Protein AF-A0A537R6D2-F1 (afdb_monomer)

Nearest PDB structures (foldseek):
  5zo3-assembly1_A  TM=9.982E-01  e=3.743E-04  Agrobacterium fabrum str. J-07
  7mqf-assembly1_A  TM=9.821E-01  e=1.943E-03  Bartonella henselae
  7mpo-assembly1_F  TM=9.906E-01  e=2.408E-03  Bartonella henselae

pLDDT: mean 94.66, std 5.76, range [63.12, 98.5]

Mean predicted aligned error: 3.83 Å

Sequence (60 aa):
AQLAYAASDVLHLHALRERLDIMLAREGRLELAQACFEFLPTRSKLDLQGWGAEDIFAHS

Solvent-accessible surface area (backbone atoms only — not comparable to full-atom values): 3647 Å² total; per-residue (Å²): 110,68,70,61,49,62,49,58,75,55,72,51,50,66,70,47,47,59,56,49,53,53,52,28,54,77,68,72,39,47,68,61,52,49,53,52,61,70,43,44,67,57,52,57,51,38,36,77,72,69,43,64,91,51,60,90,86,54,97,114

Radius of gyration: 15.86 Å; Cα contacts (8 Å, |Δi|>4): 10; chains: 1; bounding box: 27×34×36 Å

Structure (mmCIF, N/CA/C/O backbone):
data_AF-A0A537R6D2-F1
#
_entry.id   AF-A0A537R6D2-F1
#
loop_
_atom_site.group_PDB
_atom_site.id
_atom_site.type_symbol
_atom_site.label_atom_id
_atom_site.label_alt_id
_atom_site.label_comp_id
_atom_site.label_asym_id
_atom_site.label_entity_id
_atom_site.label_seq_id
_atom_site.pdbx_PDB_ins_code
_atom_site.Cartn_x
_atom_site.Cartn_y
_atom_site.Cartn_z
_atom_site.occupancy
_atom_site.B_iso_or_equiv
_atom_site.auth_seq_id
_atom_site.auth_comp_id
_atom_site.auth_asym_id
_atom_site.auth_atom_id
_atom_site.pdbx_PDB_model_num
ATOM 1 N N . ALA A 1 1 ? 10.337 9.011 -24.093 1.00 79.00 1 ALA A N 1
ATOM 2 C CA . ALA A 1 1 ? 8.968 8.682 -23.638 1.00 79.00 1 ALA A CA 1
ATOM 3 C C . ALA A 1 1 ? 8.981 7.835 -22.360 1.00 79.00 1 ALA A C 1
ATOM 5 O O . ALA A 1 1 ? 8.507 8.326 -21.349 1.00 79.00 1 ALA A O 1
ATOM 6 N N . GLN A 1 2 ? 9.589 6.638 -22.349 1.00 91.88 2 GLN A N 1
ATOM 7 C CA . GLN A 1 2 ? 9.599 5.740 -21.173 1.00 91.88 2 GLN A CA 1
ATOM 8 C C . GLN A 1 2 ? 10.274 6.327 -19.920 1.00 91.88 2 GLN A C 1
ATOM 10 O O . GLN A 1 2 ? 9.758 6.165 -18.823 1.00 91.88 2 GLN A O 1
ATOM 15 N N . LEU A 1 3 ? 11.381 7.063 -20.080 1.00 88.50 3 LEU A N 1
ATOM 16 C CA . LEU A 1 3 ? 12.077 7.702 -18.952 1.00 88.50 3 LEU A CA 1
ATOM 17 C C 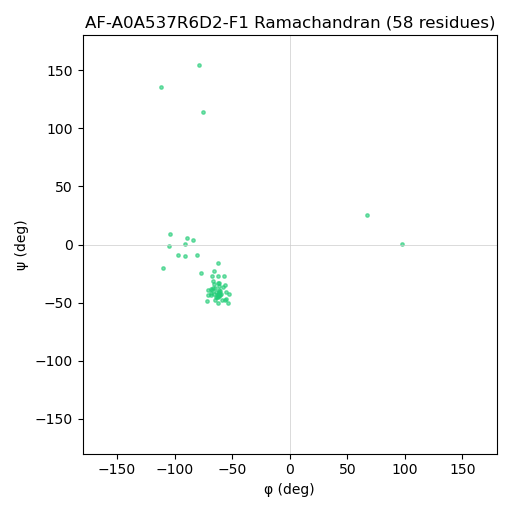. LEU A 1 3 ? 11.210 8.743 -18.230 1.00 88.50 3 LEU A C 1
ATOM 19 O O . LEU A 1 3 ? 11.192 8.787 -17.006 1.00 88.50 3 LEU A O 1
ATOM 23 N N . ALA A 1 4 ? 10.476 9.561 -18.989 1.00 90.06 4 ALA A N 1
ATOM 24 C CA . ALA A 1 4 ? 9.581 10.563 -18.417 1.00 90.06 4 ALA A CA 1
ATOM 25 C C . ALA A 1 4 ? 8.394 9.906 -17.698 1.00 90.06 4 ALA A C 1
ATOM 27 O O . ALA A 1 4 ? 8.034 10.344 -16.614 1.00 90.06 4 ALA A O 1
ATOM 28 N N . TYR A 1 5 ? 7.851 8.827 -18.272 1.00 91.50 5 TYR A N 1
ATOM 29 C CA . TYR A 1 5 ? 6.772 8.038 -17.677 1.00 91.50 5 TYR A CA 1
ATOM 30 C C . TYR A 1 5 ? 7.194 7.388 -16.347 1.00 91.50 5 TYR A C 1
ATOM 32 O O . TYR A 1 5 ? 6.552 7.588 -15.321 1.00 91.50 5 TYR A O 1
ATOM 40 N N . ALA A 1 6 ? 8.337 6.695 -16.328 1.00 91.06 6 ALA A N 1
ATOM 41 C CA . ALA A 1 6 ? 8.843 6.058 -15.112 1.00 91.06 6 ALA A CA 1
ATOM 42 C C . ALA A 1 6 ? 9.126 7.076 -13.993 1.00 91.06 6 ALA A C 1
ATOM 44 O O . ALA A 1 6 ? 8.897 6.793 -12.820 1.00 91.06 6 ALA A O 1
ATOM 45 N N . ALA A 1 7 ? 9.598 8.276 -14.351 1.00 89.19 7 ALA A N 1
ATOM 46 C CA . ALA A 1 7 ? 9.797 9.353 -13.389 1.00 89.19 7 ALA A CA 1
ATOM 47 C C . ALA A 1 7 ? 8.463 9.889 -12.845 1.00 89.19 7 ALA A C 1
ATOM 49 O O . ALA A 1 7 ? 8.336 10.089 -11.637 1.00 89.19 7 ALA A O 1
ATOM 50 N N . SER A 1 8 ? 7.459 10.098 -13.707 1.00 92.38 8 SER A N 1
ATOM 51 C CA . SER A 1 8 ? 6.148 10.598 -13.279 1.00 92.38 8 SER A CA 1
ATOM 52 C C . SER A 1 8 ? 5.381 9.616 -12.394 1.00 92.38 8 SER A C 1
ATOM 54 O O . SER A 1 8 ? 4.672 10.067 -11.496 1.00 92.38 8 SER A O 1
ATOM 56 N N . ASP A 1 9 ? 5.567 8.305 -12.583 1.00 93.94 9 ASP A N 1
ATOM 57 C CA . ASP A 1 9 ? 4.878 7.262 -11.807 1.00 93.94 9 ASP A CA 1
ATOM 58 C C . ASP A 1 9 ? 5.214 7.310 -10.309 1.00 93.94 9 ASP A C 1
ATOM 60 O O . ASP A 1 9 ? 4.395 6.930 -9.472 1.00 93.94 9 ASP A O 1
ATOM 64 N N . VAL A 1 10 ? 6.397 7.817 -9.949 1.00 96.00 10 VAL A N 1
ATOM 65 C CA . VAL A 1 10 ? 6.860 7.869 -8.552 1.00 96.00 10 VAL A CA 1
ATOM 66 C C . VAL A 1 10 ? 6.924 9.282 -7.975 1.00 96.00 10 VAL A C 1
ATOM 68 O O . VAL A 1 10 ? 6.881 9.445 -6.755 1.00 96.00 10 VAL A O 1
ATOM 71 N N . LEU A 1 11 ? 6.977 10.311 -8.830 1.00 96.12 11 LEU A N 1
ATOM 72 C CA . LEU A 1 11 ? 7.218 11.703 -8.433 1.00 96.12 11 LEU A CA 1
ATOM 73 C C . LEU A 1 11 ? 6.219 12.221 -7.388 1.00 96.12 11 LEU A C 1
ATOM 75 O O . LEU A 1 11 ? 6.579 13.012 -6.518 1.00 96.12 11 LEU A O 1
ATOM 79 N N . HIS A 1 12 ? 4.963 11.782 -7.466 1.00 96.25 12 HIS A N 1
ATOM 80 C CA . HIS A 1 12 ? 3.878 12.312 -6.638 1.00 96.25 12 HIS A CA 1
ATOM 81 C C . HIS A 1 12 ? 3.444 11.387 -5.496 1.00 96.25 12 HIS A C 1
ATOM 83 O O . HIS A 1 12 ? 2.578 11.773 -4.708 1.00 96.25 12 HIS A O 1
ATOM 89 N N . LEU A 1 13 ? 4.046 10.201 -5.354 1.00 97.81 13 LEU A N 1
ATOM 90 C CA . LEU A 1 13 ? 3.579 9.194 -4.394 1.00 97.81 13 LEU A CA 1
ATOM 91 C C . LEU A 1 13 ? 3.706 9.649 -2.935 1.00 97.81 13 LEU A C 1
ATOM 93 O O . LEU A 1 13 ? 2.804 9.398 -2.142 1.00 97.81 13 LEU A O 1
ATOM 97 N N . HIS A 1 14 ? 4.765 10.381 -2.579 1.00 97.69 14 HIS A N 1
ATOM 98 C CA . HIS A 1 14 ? 4.922 10.918 -1.220 1.00 97.69 14 HIS A CA 1
ATOM 99 C C . HIS A 1 14 ? 3.841 11.951 -0.874 1.00 97.69 14 HIS A C 1
ATOM 101 O O . HIS A 1 14 ? 3.192 11.840 0.164 1.00 97.69 14 HIS A O 1
ATOM 107 N N . ALA A 1 15 ? 3.595 12.908 -1.774 1.00 97.94 15 ALA A N 1
ATOM 108 C CA . ALA A 1 15 ? 2.571 13.936 -1.583 1.00 97.94 15 ALA A CA 1
ATOM 109 C C . ALA A 1 15 ? 1.144 13.360 -1.604 1.00 97.94 15 ALA A C 1
ATOM 111 O O . ALA A 1 15 ? 0.224 13.939 -1.022 1.00 97.94 15 ALA A O 1
ATOM 112 N N . LEU A 1 16 ? 0.935 12.240 -2.301 1.00 98.12 16 LEU A N 1
ATOM 113 C CA . LEU A 1 16 ? -0.317 11.493 -2.256 1.00 98.12 16 LEU A CA 1
ATOM 114 C C . LEU A 1 16 ? -0.480 10.778 -0.910 1.00 98.12 16 LEU A C 1
ATOM 116 O O . LEU A 1 16 ? -1.527 10.919 -0.281 1.00 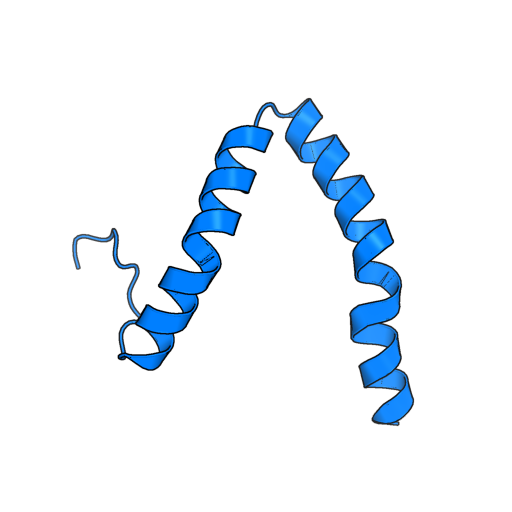98.12 16 LEU A O 1
ATOM 120 N N . ARG A 1 17 ? 0.561 10.070 -0.452 1.00 97.81 17 ARG A N 1
ATOM 121 C CA . ARG A 1 17 ? 0.575 9.362 0.834 1.00 97.81 17 ARG A CA 1
ATOM 122 C C . ARG A 1 17 ? 0.217 10.295 1.987 1.00 97.81 17 ARG A C 1
ATOM 124 O O . ARG A 1 17 ? -0.713 9.999 2.718 1.00 97.81 17 ARG A O 1
ATOM 131 N N . GLU A 1 18 ? 0.866 11.455 2.089 1.00 98.31 18 GLU A N 1
ATOM 132 C CA . GLU A 1 18 ? 0.592 12.429 3.159 1.00 98.31 18 GLU A CA 1
ATOM 133 C C . GLU A 1 18 ? -0.885 12.846 3.224 1.00 98.31 18 GLU A C 1
ATOM 135 O O . GLU A 1 18 ? -1.466 12.949 4.304 1.00 98.31 18 GLU A O 1
ATOM 140 N N . ARG A 1 19 ? -1.524 13.056 2.066 1.00 98.25 19 ARG A N 1
ATOM 141 C CA . ARG A 1 19 ? -2.952 13.398 2.014 1.00 98.25 19 ARG A CA 1
ATOM 142 C C . ARG A 1 19 ? -3.835 12.231 2.445 1.00 98.25 19 ARG A C 1
ATOM 144 O O . ARG A 1 19 ? -4.807 12.450 3.165 1.00 98.25 19 ARG A O 1
ATOM 151 N N . LEU A 1 20 ? -3.507 11.014 2.015 1.00 98.38 20 LEU A N 1
ATOM 152 C CA . LEU A 1 20 ? -4.257 9.814 2.382 1.00 98.38 20 LEU A CA 1
ATOM 153 C C . LEU A 1 20 ? -4.105 9.482 3.871 1.00 98.38 20 LEU A C 1
ATOM 155 O O . LEU A 1 20 ? -5.100 9.141 4.503 1.00 98.38 20 LEU A O 1
ATOM 159 N N . ASP A 1 21 ? -2.921 9.672 4.455 1.00 98.12 21 ASP A N 1
ATOM 160 C CA . ASP A 1 21 ? -2.673 9.464 5.887 1.00 98.12 21 ASP A CA 1
ATOM 161 C C . ASP A 1 21 ? -3.562 10.381 6.743 1.00 98.12 21 ASP A C 1
ATOM 163 O O . ASP A 1 21 ? -4.183 9.934 7.711 1.00 98.12 21 ASP A O 1
ATOM 167 N N . ILE A 1 22 ? -3.714 11.651 6.344 1.00 98.31 22 ILE A N 1
ATOM 168 C CA . ILE A 1 22 ? -4.631 12.597 7.004 1.00 98.31 22 ILE A CA 1
ATOM 169 C C . ILE A 1 22 ? -6.084 12.109 6.914 1.00 98.31 22 ILE A C 1
ATOM 171 O O . ILE A 1 22 ? -6.827 12.185 7.895 1.00 98.31 22 ILE A O 1
ATOM 175 N N . MET A 1 23 ? -6.508 11.603 5.752 1.00 98.44 23 MET A N 1
ATOM 176 C CA . MET A 1 23 ? -7.868 11.083 5.562 1.00 98.44 23 MET A CA 1
ATOM 177 C C . MET A 1 23 ? -8.119 9.830 6.409 1.00 98.44 23 MET A C 1
ATOM 179 O O . MET A 1 23 ? -9.163 9.737 7.054 1.00 98.44 23 MET A O 1
ATOM 183 N N . LEU A 1 24 ? -7.151 8.911 6.471 1.00 98.44 24 LEU A N 1
ATOM 184 C CA . LEU A 1 24 ? -7.214 7.706 7.299 1.00 98.44 24 LEU A CA 1
ATOM 185 C C . LEU A 1 24 ? -7.318 8.045 8.786 1.00 98.44 24 LEU A C 1
ATOM 187 O O . LEU A 1 24 ? -8.151 7.467 9.483 1.00 98.44 24 LEU A O 1
ATOM 191 N N . ALA A 1 25 ? -6.517 9.000 9.265 1.00 97.88 25 ALA A N 1
ATOM 192 C CA . ALA A 1 25 ? -6.579 9.461 10.648 1.00 97.88 25 ALA A CA 1
ATOM 193 C C . ALA A 1 25 ? -7.935 10.110 10.966 1.00 97.88 25 ALA A C 1
ATOM 195 O O . ALA A 1 25 ? -8.555 9.779 11.976 1.00 97.88 25 ALA A O 1
ATOM 196 N N . ARG A 1 26 ? -8.441 10.972 10.072 1.00 98.31 26 ARG A N 1
ATOM 197 C CA . ARG A 1 26 ? -9.764 11.607 10.202 1.00 98.31 26 ARG A CA 1
ATOM 198 C C . ARG A 1 26 ? -10.896 10.581 10.291 1.00 98.31 26 ARG A C 1
ATOM 200 O O . ARG A 1 26 ? -11.870 10.810 10.997 1.00 98.31 26 ARG A O 1
ATOM 207 N N . GLU A 1 27 ? -10.782 9.477 9.561 1.00 98.31 27 GLU A N 1
ATOM 208 C CA . GLU A 1 27 ? -11.800 8.422 9.503 1.00 98.31 27 GLU A CA 1
ATOM 209 C C . GLU A 1 27 ? -11.592 7.311 10.542 1.00 98.31 27 GLU A C 1
ATOM 211 O O . GLU A 1 27 ? -12.376 6.364 10.579 1.00 98.31 27 GLU A O 1
ATOM 216 N N . GLY A 1 28 ? -10.554 7.403 11.384 1.00 98.00 28 GLY A N 1
ATOM 217 C CA . GLY A 1 28 ? -10.241 6.383 12.389 1.00 98.00 28 GLY A CA 1
ATOM 218 C C . GLY A 1 28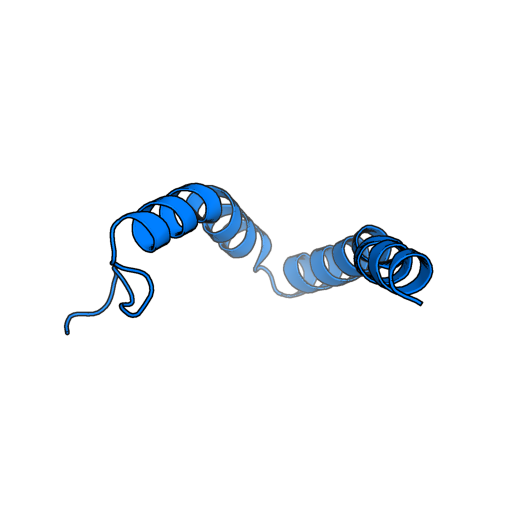 ? -9.791 5.044 11.791 1.00 98.00 28 GLY A C 1
ATOM 219 O O . GLY A 1 28 ? -9.958 4.003 12.416 1.00 98.00 28 GLY A O 1
ATOM 220 N N . ARG A 1 29 ? -9.242 5.046 10.570 1.00 98.31 29 ARG A N 1
ATOM 221 C CA . ARG A 1 29 ? -8.859 3.836 9.813 1.00 98.31 29 ARG A CA 1
ATOM 222 C C . ARG A 1 29 ? -7.357 3.564 9.794 1.00 98.31 29 ARG A C 1
ATOM 224 O O . ARG A 1 29 ? -6.908 2.692 9.054 1.00 98.31 29 ARG A O 1
ATOM 231 N N . LEU A 1 30 ? -6.579 4.303 10.581 1.00 97.69 30 LEU A N 1
ATOM 232 C CA . LEU A 1 30 ? -5.120 4.218 10.554 1.00 97.69 30 LEU A 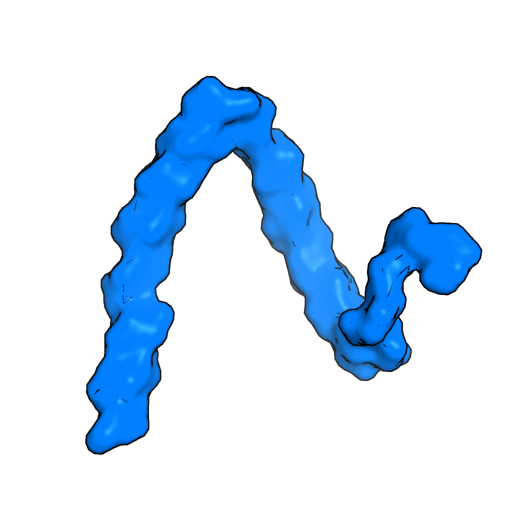CA 1
ATOM 233 C C . LEU A 1 30 ? -4.611 2.823 10.952 1.00 97.69 30 LEU A C 1
ATOM 235 O O . LEU A 1 30 ? -3.772 2.264 10.255 1.00 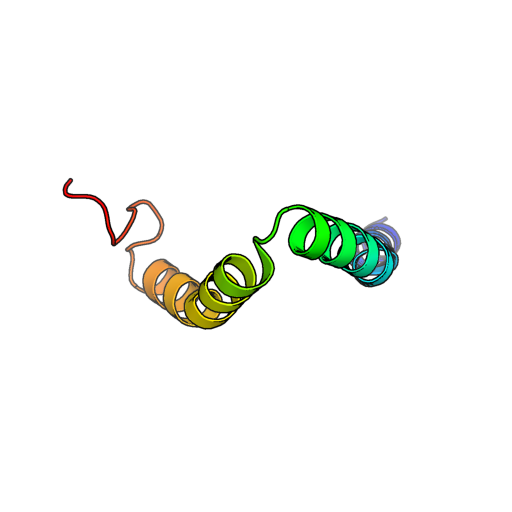97.69 30 LEU A O 1
ATOM 239 N N . GLU A 1 31 ? -5.162 2.233 12.015 1.00 97.69 31 GLU A N 1
ATOM 240 C CA . GLU A 1 31 ? -4.774 0.891 12.481 1.00 97.69 31 GLU A CA 1
ATOM 241 C C . GLU A 1 31 ? -5.101 -0.197 11.451 1.00 97.69 31 GLU A C 1
ATOM 243 O O . GLU A 1 31 ? -4.287 -1.080 11.190 1.00 97.69 31 GLU A O 1
ATOM 248 N N . LEU A 1 32 ? -6.268 -0.099 10.805 1.00 98.19 32 LEU A N 1
ATOM 249 C CA . LEU A 1 32 ? -6.657 -1.023 9.742 1.00 98.19 32 LEU A CA 1
ATOM 250 C C . LEU A 1 32 ? -5.723 -0.906 8.532 1.00 98.19 32 LEU A C 1
ATOM 252 O O . LEU A 1 32 ? -5.277 -1.918 7.998 1.00 98.19 32 LEU A O 1
ATOM 256 N N . ALA A 1 33 ? -5.407 0.320 8.106 1.00 98.19 33 ALA A N 1
ATOM 257 C CA . ALA A 1 33 ? -4.473 0.546 7.009 1.00 98.19 33 ALA A CA 1
ATOM 258 C C . ALA A 1 33 ? -3.084 -0.024 7.329 1.00 98.19 33 ALA A C 1
ATOM 260 O O . ALA A 1 33 ? -2.501 -0.709 6.490 1.00 98.19 33 ALA A O 1
ATOM 261 N N . GLN A 1 34 ? -2.597 0.184 8.556 1.00 98.00 34 GLN A N 1
ATOM 262 C CA . GLN A 1 34 ? -1.329 -0.372 9.022 1.00 98.00 34 GLN A CA 1
ATOM 263 C C . GLN A 1 34 ? -1.318 -1.907 8.947 1.00 98.00 34 GLN A C 1
ATOM 265 O O 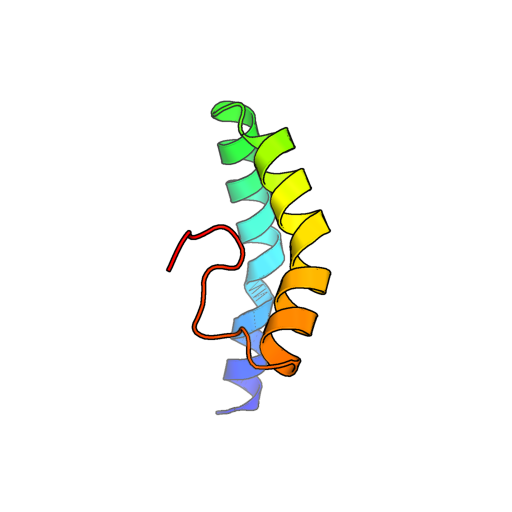. GLN A 1 34 ? -0.395 -2.475 8.365 1.00 98.00 34 GLN A O 1
ATOM 270 N N . ALA A 1 35 ? -2.368 -2.576 9.433 1.00 98.38 35 ALA A N 1
ATOM 271 C CA . ALA A 1 35 ? -2.489 -4.033 9.341 1.00 98.38 35 ALA A CA 1
ATOM 272 C C . ALA A 1 35 ? -2.504 -4.531 7.880 1.00 98.38 35 ALA A C 1
ATOM 274 O O . ALA A 1 35 ? -1.856 -5.526 7.547 1.00 98.38 35 ALA A O 1
ATOM 275 N N . CYS A 1 36 ? -3.187 -3.817 6.978 1.00 98.25 36 CYS A N 1
ATOM 276 C CA . CYS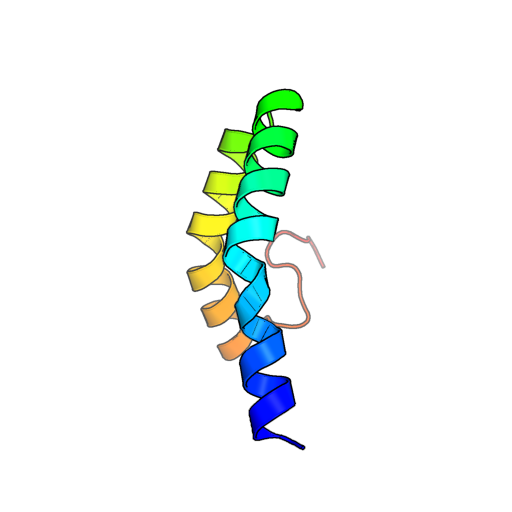 A 1 36 ? -3.166 -4.124 5.546 1.00 98.25 36 CYS A CA 1
ATOM 277 C C . CYS A 1 36 ? -1.755 -3.994 4.947 1.00 98.25 36 CYS A C 1
ATOM 279 O O . CYS A 1 36 ? -1.333 -4.858 4.176 1.00 98.25 36 CYS A O 1
ATOM 281 N N . PHE A 1 37 ? -1.008 -2.942 5.298 1.00 98.00 37 PHE A N 1
ATOM 282 C CA . PHE A 1 37 ? 0.362 -2.740 4.814 1.00 98.00 37 PHE A CA 1
ATOM 283 C C . PHE A 1 37 ? 1.327 -3.807 5.340 1.00 98.00 37 PHE A C 1
ATOM 285 O O . PHE A 1 37 ? 2.185 -4.272 4.592 1.00 98.00 37 PHE A O 1
ATOM 292 N N . GLU A 1 38 ? 1.160 -4.242 6.589 1.00 98.50 38 GLU A N 1
ATOM 293 C CA . GLU A 1 38 ? 1.941 -5.333 7.183 1.00 98.50 38 GLU A CA 1
ATOM 294 C C . GLU A 1 38 ? 1.665 -6.687 6.514 1.00 98.50 38 GLU A C 1
ATOM 296 O O . GLU A 1 38 ? 2.581 -7.496 6.353 1.00 98.50 38 GLU A O 1
ATOM 301 N N . PHE A 1 39 ? 0.428 -6.929 6.067 1.00 97.88 39 PHE A N 1
ATOM 302 C CA . PHE A 1 39 ? 0.066 -8.149 5.342 1.00 97.88 39 PHE A CA 1
ATOM 303 C C . PHE A 1 39 ? 0.512 -8.145 3.870 1.00 97.88 39 PHE A C 1
ATOM 305 O O . PHE A 1 39 ? 0.725 -9.213 3.286 1.00 97.88 39 PHE A O 1
ATOM 312 N N . LEU A 1 40 ? 0.691 -6.970 3.260 1.00 97.94 40 LEU A N 1
ATOM 313 C CA . LEU A 1 40 ? 0.958 -6.826 1.826 1.00 97.94 40 LEU A CA 1
ATOM 314 C C . LEU A 1 40 ? 2.144 -7.673 1.308 1.00 97.94 40 LEU A C 1
ATOM 316 O O . LEU A 1 40 ? 1.974 -8.332 0.280 1.00 97.94 40 LEU A O 1
ATOM 320 N N . PRO A 1 41 ? 3.302 -7.781 1.999 1.00 98.06 41 PRO A N 1
ATOM 321 C CA . PRO A 1 41 ? 4.388 -8.663 1.564 1.00 98.06 41 PRO A CA 1
ATOM 322 C C . PRO A 1 41 ? 4.003 -10.148 1.542 1.00 98.06 41 PRO A C 1
ATOM 324 O O . PRO A 1 41 ? 4.504 -10.907 0.712 1.00 98.06 41 PRO A O 1
ATOM 327 N N . THR A 1 42 ? 3.131 -10.583 2.454 1.00 97.50 42 THR A N 1
ATOM 328 C CA . THR A 1 42 ? 2.606 -11.955 2.475 1.00 97.50 42 THR A CA 1
ATOM 329 C C . THR A 1 42 ? 1.646 -12.167 1.314 1.00 97.50 42 THR A C 1
ATOM 331 O O . THR A 1 42 ? 1.784 -13.161 0.604 1.00 97.50 42 THR A O 1
ATOM 334 N N . ARG A 1 43 ? 0.749 -11.207 1.047 1.00 97.25 43 ARG A N 1
ATOM 335 C CA . ARG A 1 43 ? -0.137 -11.240 -0.125 1.00 97.25 43 ARG A CA 1
ATOM 336 C C . ARG A 1 43 ? 0.652 -11.368 -1.430 1.00 97.25 43 ARG A C 1
ATOM 338 O O . ARG A 1 43 ? 0.371 -12.276 -2.201 1.00 97.25 43 ARG A O 1
ATOM 345 N N . SER A 1 44 ? 1.711 -10.578 -1.621 1.00 96.69 44 SER A N 1
ATOM 346 C CA . SER A 1 44 ? 2.564 -10.691 -2.816 1.00 96.69 44 SER A CA 1
ATOM 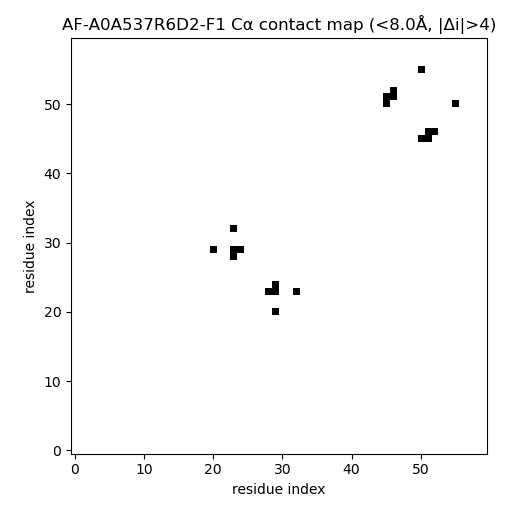347 C C . SER A 1 44 ? 3.252 -12.057 -2.945 1.00 96.69 44 SER A C 1
ATOM 349 O O . SER A 1 44 ? 3.460 -12.543 -4.053 1.00 96.69 44 SER A O 1
ATOM 351 N N . LYS A 1 45 ? 3.606 -12.714 -1.831 1.00 97.38 45 LYS A N 1
ATOM 352 C CA . LYS A 1 45 ? 4.156 -14.082 -1.863 1.00 97.38 45 LYS A CA 1
ATOM 353 C C . LYS A 1 45 ? 3.096 -15.116 -2.229 1.00 97.38 45 LYS A C 1
ATOM 355 O O . LYS A 1 45 ? 3.409 -16.040 -2.972 1.00 97.38 45 LYS A O 1
ATOM 360 N N . LEU A 1 46 ? 1.874 -14.965 -1.721 1.00 96.06 46 LEU A N 1
ATOM 361 C CA . LEU A 1 46 ? 0.741 -15.817 -2.085 1.00 96.06 46 LEU A CA 1
ATOM 362 C C . LEU A 1 46 ? 0.425 -15.693 -3.580 1.00 96.06 46 LEU A C 1
ATOM 364 O O . LEU A 1 46 ? 0.235 -16.711 -4.242 1.00 96.06 46 LEU A O 1
ATOM 368 N N . ASP A 1 47 ? 0.484 -14.477 -4.132 1.00 95.94 47 ASP A N 1
ATOM 369 C CA . ASP A 1 47 ? 0.312 -14.238 -5.570 1.00 95.94 47 ASP A CA 1
ATOM 370 C C . ASP A 1 47 ? 1.315 -15.055 -6.398 1.00 95.94 47 ASP A C 1
ATOM 372 O O . ASP A 1 47 ? 0.925 -15.767 -7.324 1.00 95.94 47 ASP A O 1
ATOM 376 N N . LEU A 1 48 ? 2.598 -15.034 -6.015 1.00 95.75 48 LEU A N 1
ATOM 377 C CA . LEU A 1 48 ? 3.653 -15.825 -6.667 1.00 95.75 48 LEU A CA 1
ATOM 378 C C . LEU A 1 48 ? 3.478 -17.344 -6.494 1.00 95.75 48 LEU A C 1
ATOM 380 O O . LEU A 1 48 ? 4.011 -18.113 -7.290 1.00 95.75 48 LEU A O 1
ATOM 384 N N . GLN A 1 49 ? 2.747 -17.781 -5.467 1.00 95.38 49 GLN A N 1
ATOM 385 C CA . GLN A 1 49 ? 2.440 -19.190 -5.195 1.00 95.38 49 GLN A CA 1
ATOM 386 C C . GLN A 1 49 ? 1.155 -19.672 -5.884 1.00 95.38 49 GLN A C 1
ATOM 388 O O . GLN A 1 49 ? 0.742 -20.808 -5.666 1.00 95.38 49 GLN A O 1
ATOM 393 N N . GLY A 1 50 ? 0.534 -18.838 -6.724 1.00 92.88 50 GLY A N 1
ATOM 394 C CA . GLY A 1 50 ? -0.647 -19.203 -7.510 1.00 92.88 50 GLY A CA 1
ATOM 395 C C . GLY A 1 50 ? -1.981 -18.777 -6.899 1.00 92.88 50 GLY A C 1
ATOM 396 O O . GLY A 1 50 ? -3.010 -18.973 -7.532 1.00 92.88 50 GLY A O 1
ATOM 397 N N . TRP A 1 51 ? -1.979 -18.122 -5.737 1.00 92.62 51 TRP A N 1
ATOM 398 C CA . TRP A 1 51 ? -3.204 -17.641 -5.086 1.00 92.62 51 TRP A CA 1
ATOM 399 C C . TRP A 1 51 ? -3.677 -16.281 -5.615 1.00 92.62 51 TRP A C 1
AT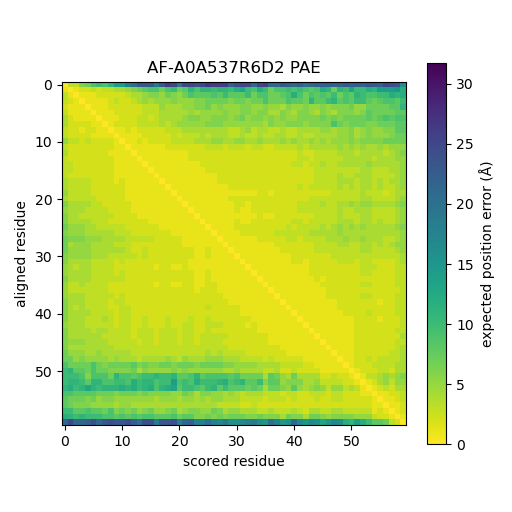OM 401 O O . TRP A 1 51 ? -4.638 -15.726 -5.099 1.00 92.62 51 TRP A O 1
ATOM 411 N N . GLY A 1 52 ? -3.021 -15.709 -6.632 1.00 89.00 52 GLY A N 1
ATOM 412 C CA . GLY A 1 52 ? -3.248 -14.335 -7.109 1.00 89.00 52 GLY A CA 1
ATOM 413 C C . GLY A 1 52 ? -4.680 -13.998 -7.547 1.00 89.00 52 GLY A C 1
ATOM 414 O O . GLY A 1 52 ? -5.079 -12.841 -7.465 1.00 89.00 52 GLY A O 1
ATOM 415 N N . ALA A 1 53 ? -5.448 -14.992 -7.999 1.00 87.69 53 ALA A N 1
ATOM 416 C CA . ALA A 1 53 ? -6.839 -14.815 -8.426 1.00 87.69 53 ALA A CA 1
ATOM 417 C C . ALA A 1 53 ? -7.862 -15.026 -7.294 1.00 87.69 53 ALA A C 1
ATOM 419 O O . ALA A 1 53 ? -9.038 -14.719 -7.477 1.00 87.69 53 ALA A O 1
ATOM 420 N N . GLU A 1 54 ? -7.419 -15.538 -6.145 1.00 87.50 54 GLU A N 1
ATOM 421 C CA . GLU A 1 54 ? -8.272 -15.919 -5.024 1.00 87.50 54 GLU A CA 1
ATOM 422 C C . GLU A 1 54 ? -8.045 -14.978 -3.839 1.00 87.50 54 GLU A C 1
ATOM 424 O O . GLU A 1 54 ? -6.910 -14.641 -3.464 1.00 87.50 54 GLU A O 1
ATOM 429 N N . ASP A 1 55 ? -9.142 -14.553 -3.217 1.00 89.31 55 ASP A N 1
ATOM 430 C CA . ASP A 1 55 ? -9.066 -13.952 -1.894 1.00 89.31 55 ASP A CA 1
ATOM 431 C C . ASP A 1 55 ? -8.833 -15.071 -0.875 1.00 89.31 55 ASP A C 1
ATOM 433 O O . ASP A 1 55 ? -9.692 -15.918 -0.654 1.00 89.31 55 ASP A O 1
ATOM 437 N N . ILE A 1 56 ? -7.665 -15.053 -0.232 1.00 90.75 56 ILE A N 1
ATOM 438 C CA . ILE A 1 56 ? -7.236 -16.071 0.737 1.00 90.75 56 ILE A CA 1
ATOM 439 C C . ILE A 1 56 ? -8.154 -16.138 1.971 1.00 90.75 56 ILE A C 1
ATOM 441 O O . ILE A 1 56 ? -8.093 -17.098 2.735 1.00 90.75 56 ILE A O 1
ATOM 445 N N . PHE A 1 57 ? -8.986 -15.115 2.188 1.00 92.50 57 PHE A N 1
ATOM 446 C CA . PHE A 1 57 ? -9.969 -15.074 3.269 1.00 92.50 57 PHE A CA 1
ATOM 447 C C . PHE A 1 57 ? -11.379 -15.501 2.830 1.00 92.50 57 PHE A C 1
ATOM 449 O O . PHE A 1 57 ? -12.252 -15.654 3.687 1.00 92.50 57 PHE A O 1
ATOM 456 N N . ALA A 1 58 ? -11.626 -15.688 1.530 1.00 93.44 58 ALA A N 1
ATOM 457 C CA . ALA A 1 58 ? -12.920 -16.122 1.018 1.00 93.44 58 ALA A CA 1
ATOM 458 C C . ALA A 1 58 ? -13.127 -17.636 1.197 1.00 93.44 58 ALA A C 1
ATOM 460 O O . ALA A 1 58 ? -12.188 -18.422 1.279 1.00 93.44 58 ALA A O 1
ATOM 461 N N . HIS A 1 59 ? -14.393 -18.055 1.268 1.00 87.62 59 HIS A N 1
ATOM 462 C CA . HIS A 1 59 ? -14.768 -19.466 1.426 1.00 87.62 59 HIS A CA 1
ATOM 463 C C . HIS A 1 59 ? -14.737 -20.283 0.123 1.00 87.62 59 HIS A C 1
ATOM 465 O O . HIS A 1 59 ? -14.932 -21.497 0.180 1.00 87.62 59 HIS A O 1
ATOM 471 N N . SER A 1 60 ? -14.566 -19.629 -1.026 1.00 63.12 60 SER A N 1
ATOM 472 C CA . SER A 1 60 ? -14.629 -20.222 -2.365 1.00 63.12 60 SER A CA 1
ATOM 473 C C . SER A 1 60 ? -13.402 -19.866 -3.175 1.00 63.12 60 SER A C 1
ATOM 475 O O . SER A 1 60 ? -13.143 -18.640 -3.242 1.00 63.12 60 SER A O 1
#

Secondary structure (DSSP, 8-state):
-HHHHHHHHHHTHHHHHHHHHHHHHHTT-HHHHHHHHHHHHHHHHHIIIIITTS-TTS--

Foldseek 3Di:
DVVVVVCVVPVCVVVVVVVVCVVCVVVVNNVVVVVVVVCVVVLVVCVVVVCVVPDPPDPD